Protein AF-D8ULB9-F1 (afdb_monomer)

Nearest PDB structures (foldseek):
  8t7u-assembly1_A  TM=2.678E-01  e=3.230E+00  Mus musculus
  7cg0-assembly1_g  TM=2.332E-01  e=7.039E+00  Salmonella enterica subsp. enterica serovar Typhimurium str. LT2

Mean predicted aligned error: 9.46 Å

Organism: NCBI:txid3068

Solvent-accessible surface area (backbone atoms only — not comparable to full-atom values): 7706 Å² total; per-residue (Å²): 118,50,76,56,97,93,45,78,51,74,83,65,99,44,72,67,59,47,52,52,49,54,50,52,51,63,68,46,41,51,73,50,90,63,58,64,80,47,39,73,34,84,87,13,34,75,41,64,48,84,43,71,47,100,84,72,50,80,42,81,45,78,77,41,28,29,80,64,56,53,42,32,49,52,63,67,80,68,51,76,45,73,39,84,92,74,75,44,74,46,78,45,48,68,37,56,59,47,15,51,49,39,21,67,69,29,52,82,67,33,71,48,71,53,87,63,85,62,84,74,72,82,82,77,130

pLDDT: mean 80.07, std 11.54, range [42.28, 91.75]

Foldseek 3Di:
DDDDDNDDDDDDPDVVVVVVVVVVCLVCQQVDPDDVVQCPDPQFHWDWDFDADPVRDTDTHTNGHGAFAQWFAFDDDWDWDQDPVVRDTDTDDPRVVRRVVNSVPDDGSDYDYDHPDDPPDPPDD

InterPro domains:
  IPR029787 Nucleotide cyclase [G3DSA:3.30.70.1230] (1-114)
  IPR029787 Nucleotide cyclase [SSF55073] (8-111)
  IPR050697 Adenylyl/Guanylyl Cyclase Class-3/4 [PTHR43081] (11-111)

Sequence (125 aa):
VEASNGLLLSAFSDPRQAVRCCLALVEAMPGLPWPTALLENELCEELAVARFDSRGAVSRELLFRGLRLKAGLDFGTVHATINHATGRVSYRGRVMNRASRIASSASSGQIPLEFGGACSTPKSR

Structure (mmCIF, N/CA/C/O backbone):
data_AF-D8ULB9-F1
#
_entry.id   AF-D8ULB9-F1
#
loop_
_atom_site.group_PDB
_atom_site.id
_atom_site.type_symbol
_atom_site.label_atom_id
_atom_site.label_alt_id
_atom_site.label_comp_id
_atom_site.label_asym_id
_atom_site.label_entity_id
_atom_site.label_seq_id
_atom_site.pdbx_PDB_ins_code
_atom_site.Cartn_x
_atom_site.Cartn_y
_atom_site.Cartn_z
_atom_site.occupancy
_atom_site.B_iso_or_equiv
_atom_site.auth_seq_id
_atom_site.auth_comp_id
_atom_site.auth_asym_id
_atom_site.auth_atom_id
_atom_site.pdbx_PDB_model_num
ATOM 1 N N . VAL A 1 1 ? 6.744 -8.391 -8.761 1.00 76.88 1 VAL A N 1
ATOM 2 C CA . VAL A 1 1 ? 6.703 -7.958 -7.347 1.00 76.88 1 VAL A CA 1
ATOM 3 C C . VAL A 1 1 ? 7.734 -8.772 -6.590 1.00 76.88 1 VAL A C 1
ATOM 5 O O . VAL A 1 1 ? 7.788 -9.978 -6.797 1.00 76.88 1 VAL A O 1
ATOM 8 N N . GLU A 1 2 ? 8.574 -8.126 -5.792 1.00 82.56 2 GLU A N 1
ATOM 9 C CA . GLU A 1 2 ? 9.585 -8.758 -4.941 1.00 82.56 2 GLU A CA 1
ATOM 10 C C . GLU A 1 2 ? 9.269 -8.426 -3.479 1.00 82.56 2 GLU A C 1
ATOM 12 O O . GLU A 1 2 ? 8.968 -7.278 -3.166 1.00 82.56 2 GLU A O 1
ATOM 17 N N . ALA A 1 3 ? 9.310 -9.418 -2.590 1.00 83.81 3 ALA A N 1
ATOM 18 C CA . ALA A 1 3 ? 9.049 -9.242 -1.163 1.00 83.81 3 ALA A CA 1
ATOM 19 C C . ALA A 1 3 ? 10.235 -9.777 -0.357 1.00 83.81 3 ALA A C 1
ATOM 21 O O . ALA A 1 3 ? 10.717 -10.876 -0.635 1.00 83.81 3 ALA A O 1
ATOM 22 N N . SER A 1 4 ? 10.713 -9.004 0.616 1.00 81.25 4 SER A N 1
ATOM 23 C CA . SER A 1 4 ? 11.823 -9.392 1.490 1.00 81.25 4 SER A CA 1
ATOM 24 C C . SER A 1 4 ? 11.744 -8.649 2.821 1.00 81.25 4 SER A C 1
ATOM 26 O O . SER A 1 4 ? 11.592 -7.432 2.828 1.00 81.25 4 SER A O 1
ATOM 28 N N . ASN A 1 5 ? 11.858 -9.369 3.942 1.00 81.19 5 ASN A N 1
ATOM 29 C CA . ASN A 1 5 ? 11.973 -8.813 5.299 1.00 81.19 5 ASN A CA 1
ATOM 30 C C . ASN A 1 5 ? 10.937 -7.721 5.646 1.00 81.19 5 ASN A C 1
ATOM 32 O O . ASN A 1 5 ? 11.280 -6.693 6.222 1.00 81.19 5 ASN A O 1
ATOM 36 N N . GLY A 1 6 ? 9.671 -7.920 5.265 1.00 80.44 6 GLY A N 1
ATOM 37 C CA . GLY A 1 6 ? 8.594 -6.951 5.520 1.00 80.44 6 GLY A CA 1
ATOM 38 C C . GLY A 1 6 ? 8.537 -5.772 4.541 1.00 80.44 6 GLY A C 1
ATOM 39 O O . GLY A 1 6 ? 7.668 -4.915 4.670 1.00 80.44 6 GLY A O 1
ATOM 40 N N . LEU A 1 7 ? 9.415 -5.737 3.537 1.00 83.75 7 LEU A N 1
ATOM 41 C CA . LEU A 1 7 ? 9.377 -4.783 2.432 1.00 83.75 7 LEU A CA 1
ATOM 42 C C . LEU A 1 7 ? 8.793 -5.437 1.180 1.0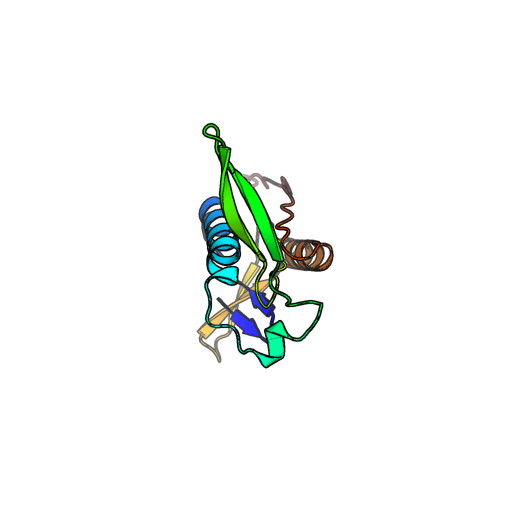0 83.75 7 LEU A C 1
ATOM 44 O O . LEU A 1 7 ? 9.082 -6.595 0.867 1.00 83.75 7 LEU A O 1
ATOM 48 N N . LEU A 1 8 ? 8.010 -4.658 0.438 1.00 87.50 8 LEU A N 1
ATOM 49 C CA . LEU A 1 8 ? 7.419 -5.053 -0.834 1.00 87.50 8 LEU A CA 1
ATOM 50 C C . LEU A 1 8 ? 7.829 -4.059 -1.922 1.00 87.50 8 LEU A C 1
ATOM 52 O O . LEU A 1 8 ? 7.522 -2.873 -1.838 1.00 87.50 8 LEU A O 1
ATOM 56 N N . LEU A 1 9 ? 8.486 -4.555 -2.965 1.00 87.50 9 LEU A N 1
ATOM 57 C CA . LEU A 1 9 ? 8.821 -3.805 -4.167 1.00 87.50 9 LEU A CA 1
ATOM 58 C C . LEU A 1 9 ? 7.910 -4.244 -5.316 1.00 87.50 9 LEU A C 1
ATOM 60 O O . LEU A 1 9 ? 7.888 -5.408 -5.726 1.00 87.50 9 LEU A O 1
ATOM 64 N N . SER A 1 10 ? 7.178 -3.294 -5.886 1.00 88.50 10 SER A N 1
ATOM 65 C CA . SER A 1 10 ? 6.370 -3.504 -7.085 1.00 88.50 10 SER A CA 1
ATOM 66 C C . SER A 1 10 ? 6.761 -2.492 -8.157 1.00 88.50 10 SER A C 1
ATOM 68 O O . SER A 1 10 ? 7.081 -1.345 -7.863 1.00 88.50 10 SER A O 1
ATOM 70 N N . ALA A 1 11 ? 6.789 -2.950 -9.405 1.00 87.56 11 ALA A N 1
ATOM 71 C CA . ALA A 1 11 ? 7.068 -2.126 -10.569 1.00 87.56 11 ALA A CA 1
ATOM 72 C C . ALA A 1 11 ? 5.857 -2.208 -11.496 1.00 87.56 11 ALA A C 1
ATOM 74 O O . ALA A 1 11 ? 5.321 -3.297 -11.713 1.00 87.56 11 ALA A O 1
ATOM 75 N N . PHE A 1 12 ? 5.442 -1.063 -12.028 1.00 87.38 12 PHE A N 1
ATOM 76 C CA . PHE A 1 12 ? 4.287 -0.942 -12.908 1.00 87.38 12 PHE A CA 1
ATOM 77 C C . PHE A 1 12 ? 4.700 -0.235 -14.192 1.00 87.38 12 PHE A C 1
ATOM 79 O O . PHE A 1 12 ? 5.533 0.670 -14.168 1.00 87.38 12 PHE A O 1
ATOM 86 N N . SER A 1 13 ? 4.091 -0.625 -15.308 1.00 86.44 13 SER A N 1
ATOM 87 C CA . SER A 1 13 ? 4.324 0.017 -16.606 1.00 86.44 13 SER A CA 1
ATOM 88 C C . SER A 1 13 ? 3.654 1.390 -16.727 1.00 86.44 13 SER A C 1
ATOM 90 O O . SER A 1 13 ? 4.013 2.160 -17.609 1.00 86.44 13 SER A O 1
ATOM 92 N N . ASP A 1 14 ? 2.687 1.701 -15.858 1.00 85.25 14 ASP A N 1
ATOM 93 C CA . ASP A 1 14 ? 1.974 2.979 -15.828 1.00 85.25 14 ASP A CA 1
ATOM 94 C C . ASP A 1 14 ? 1.897 3.513 -14.386 1.00 85.25 14 ASP A C 1
ATOM 96 O O . ASP A 1 14 ? 1.519 2.768 -13.473 1.00 85.25 14 ASP A O 1
ATOM 100 N N . PRO A 1 15 ? 2.213 4.800 -14.153 1.00 86.81 15 PRO A N 1
ATOM 101 C CA . PRO A 1 15 ? 2.232 5.371 -12.808 1.00 86.81 15 PRO A CA 1
ATOM 102 C C . PRO A 1 15 ? 0.846 5.407 -12.148 1.00 86.81 15 PRO A C 1
ATOM 104 O O . PRO A 1 15 ? 0.753 5.318 -10.925 1.00 86.81 15 PRO A O 1
ATOM 107 N N . ARG A 1 16 ? -0.252 5.473 -12.917 1.00 88.56 16 ARG A N 1
ATOM 108 C CA . ARG A 1 16 ? -1.612 5.481 -12.347 1.00 88.56 16 ARG A CA 1
ATOM 109 C C . ARG A 1 16 ? -1.962 4.118 -11.759 1.00 88.56 16 ARG A C 1
ATOM 111 O O . ARG A 1 16 ? -2.648 4.062 -10.742 1.00 88.56 16 ARG A O 1
ATOM 118 N N . GLN A 1 17 ? -1.474 3.031 -12.361 1.00 90.06 17 GLN A N 1
ATOM 119 C CA . GLN A 1 17 ? -1.618 1.685 -11.798 1.00 90.06 17 GLN A CA 1
ATOM 120 C C . GLN A 1 17 ? -0.884 1.560 -10.460 1.00 90.06 17 GLN A C 1
ATOM 122 O O . GLN A 1 17 ? -1.437 0.994 -9.520 1.00 90.06 17 GLN A O 1
ATOM 127 N N . ALA A 1 18 ? 0.312 2.147 -10.351 1.00 89.12 18 ALA A N 1
ATOM 128 C CA . ALA A 1 18 ? 1.080 2.145 -9.110 1.00 89.12 18 ALA A CA 1
ATOM 129 C C . ALA A 1 18 ? 0.332 2.869 -7.981 1.00 89.12 18 ALA A C 1
ATOM 131 O O . ALA A 1 18 ? 0.138 2.306 -6.905 1.00 89.12 18 ALA A O 1
ATOM 132 N N . VAL A 1 19 ? -0.176 4.077 -8.255 1.00 89.75 19 VAL A N 1
ATOM 133 C CA . VAL A 1 19 ? -0.962 4.853 -7.281 1.00 89.75 19 VAL A CA 1
ATOM 134 C C . VAL A 1 19 ? -2.231 4.105 -6.867 1.00 89.75 19 VAL A C 1
ATOM 136 O O . VAL A 1 19 ? -2.498 3.974 -5.676 1.00 89.75 19 VAL A O 1
ATOM 139 N N . ARG A 1 20 ? -2.993 3.561 -7.828 1.00 91.75 20 ARG A N 1
ATOM 140 C CA . ARG A 1 20 ? -4.206 2.774 -7.538 1.00 91.75 20 ARG A CA 1
ATOM 141 C C . ARG A 1 20 ? -3.906 1.547 -6.686 1.00 91.75 20 ARG A C 1
ATOM 143 O O . ARG A 1 20 ? -4.668 1.255 -5.774 1.00 91.75 20 ARG A O 1
ATOM 150 N N . CYS A 1 21 ? -2.809 0.847 -6.965 1.00 89.94 21 CYS A N 1
ATOM 151 C CA . CYS A 1 21 ? -2.401 -0.309 -6.177 1.00 89.94 21 CYS A CA 1
ATOM 152 C C . CYS A 1 21 ? -2.064 0.094 -4.736 1.00 89.94 21 CYS A C 1
ATOM 154 O O . CYS A 1 21 ? -2.554 -0.535 -3.804 1.00 89.94 21 CYS A O 1
ATOM 156 N N . CYS A 1 22 ? -1.295 1.168 -4.539 1.00 88.94 22 CYS A N 1
ATOM 157 C CA . CYS A 1 22 ? -0.965 1.648 -3.199 1.00 88.94 22 CYS A CA 1
ATOM 158 C C . CYS A 1 22 ? -2.200 2.107 -2.414 1.00 88.94 22 CYS A C 1
ATOM 160 O O . CYS A 1 22 ? -2.316 1.768 -1.239 1.00 88.94 22 CYS A O 1
ATOM 162 N N . LEU A 1 23 ? -3.135 2.811 -3.057 1.00 88.38 23 LEU A N 1
ATOM 163 C CA . LEU A 1 23 ? -4.404 3.198 -2.434 1.00 88.38 23 LEU A CA 1
ATOM 164 C C . LEU A 1 23 ? -5.231 1.971 -2.041 1.00 88.38 23 LEU A C 1
ATOM 166 O O . LEU A 1 23 ? -5.619 1.854 -0.885 1.00 88.38 23 LEU A O 1
ATOM 170 N N . ALA A 1 24 ? -5.405 1.016 -2.958 1.00 90.31 24 ALA A N 1
ATOM 171 C CA . ALA A 1 24 ? -6.145 -0.213 -2.684 1.00 90.31 24 ALA A CA 1
ATOM 172 C C . ALA A 1 24 ? -5.523 -1.026 -1.536 1.00 90.31 24 ALA A C 1
ATOM 174 O O . ALA A 1 24 ? -6.243 -1.612 -0.734 1.00 90.31 24 ALA A O 1
ATOM 175 N N . LEU A 1 25 ? -4.189 -1.049 -1.423 1.00 88.31 25 LEU A N 1
ATOM 176 C CA . LEU A 1 25 ? -3.501 -1.706 -0.311 1.00 88.31 25 LEU A CA 1
ATOM 177 C C . LEU A 1 25 ? -3.779 -1.012 1.024 1.00 88.31 25 LEU A C 1
ATOM 179 O O . LEU A 1 25 ? -4.024 -1.699 2.010 1.00 88.31 25 LEU A O 1
ATOM 183 N N . VAL A 1 26 ? -3.744 0.322 1.063 1.00 86.44 26 VAL A N 1
ATOM 184 C CA . VAL A 1 26 ? -4.036 1.086 2.286 1.00 86.44 26 VAL A CA 1
ATOM 185 C C . VAL A 1 26 ? -5.505 0.952 2.687 1.00 86.44 26 VAL A C 1
ATOM 187 O O . VAL A 1 26 ? -5.779 0.763 3.866 1.00 86.44 26 VAL A O 1
ATOM 190 N N . GLU A 1 27 ? -6.432 0.963 1.729 1.00 86.19 27 GLU A N 1
ATOM 191 C CA . GLU A 1 27 ? -7.867 0.761 1.977 1.00 86.19 27 GLU A CA 1
ATOM 192 C C . GLU A 1 27 ? -8.191 -0.661 2.452 1.00 86.19 27 GLU A C 1
ATOM 194 O O . GLU A 1 27 ? -9.033 -0.848 3.327 1.00 86.19 27 GLU A O 1
ATOM 199 N N . ALA A 1 28 ? -7.520 -1.677 1.904 1.00 88.00 28 ALA A N 1
ATOM 200 C CA . ALA A 1 28 ? -7.760 -3.068 2.280 1.00 88.00 28 ALA A CA 1
ATOM 201 C C . ALA A 1 28 ? -7.145 -3.439 3.639 1.00 88.00 28 ALA A C 1
ATOM 203 O O . ALA A 1 28 ? -7.642 -4.349 4.304 1.00 88.00 28 ALA A O 1
ATOM 204 N N . MET A 1 29 ? -6.073 -2.758 4.060 1.00 86.94 29 MET A N 1
ATOM 205 C CA . MET A 1 29 ? -5.271 -3.152 5.222 1.00 86.94 29 MET A CA 1
ATOM 206 C C . MET A 1 29 ? -6.072 -3.261 6.533 1.00 86.94 29 MET A C 1
ATOM 208 O O . MET A 1 29 ? -5.911 -4.267 7.229 1.00 86.94 29 MET A O 1
ATOM 212 N N . PRO A 1 30 ? -6.980 -2.323 6.873 1.00 86.06 30 PRO A N 1
ATOM 213 C CA . PRO A 1 30 ? -7.789 -2.431 8.086 1.00 86.06 30 PRO A CA 1
ATOM 214 C C . PRO A 1 30 ? -8.788 -3.599 8.065 1.00 86.06 30 PRO A C 1
ATOM 216 O O . PRO A 1 30 ? -9.217 -4.068 9.119 1.00 86.06 30 PRO A O 1
ATOM 219 N N . GLY A 1 31 ? -9.171 -4.073 6.876 1.00 85.19 31 GLY A N 1
ATOM 220 C CA . GLY A 1 31 ? -10.129 -5.166 6.694 1.00 85.19 31 GLY A CA 1
ATOM 221 C C . GLY A 1 31 ? -9.527 -6.568 6.811 1.00 85.19 31 GLY A C 1
ATOM 222 O O . GLY A 1 31 ? -10.274 -7.547 6.831 1.00 85.19 31 GLY A O 1
ATOM 223 N N . LEU A 1 32 ? -8.199 -6.694 6.885 1.00 88.38 32 LEU A N 1
ATOM 224 C CA . LEU A 1 32 ? -7.533 -7.994 6.951 1.00 88.38 32 LEU A CA 1
ATOM 225 C C . LEU A 1 32 ? -7.680 -8.656 8.337 1.00 88.38 32 LEU A C 1
ATOM 227 O O . LEU A 1 32 ? -7.803 -7.962 9.352 1.00 88.38 32 LEU A O 1
ATOM 231 N N . PRO A 1 33 ? -7.658 -10.003 8.408 1.00 89.62 33 PRO A N 1
ATOM 232 C CA . PRO A 1 33 ? -7.776 -10.745 9.661 1.00 89.62 33 PRO A CA 1
ATOM 233 C C . PRO A 1 33 ? -6.461 -10.693 10.452 1.00 89.62 33 PRO A C 1
ATOM 235 O O . PRO A 1 33 ? -5.700 -11.660 10.508 1.00 89.62 33 PRO A O 1
ATOM 238 N N . TRP A 1 34 ? -6.175 -9.538 11.047 1.00 88.94 34 TRP A N 1
ATOM 239 C CA . TRP A 1 34 ? -4.991 -9.342 11.874 1.00 88.94 34 TRP A CA 1
ATOM 240 C C . TRP A 1 34 ? -5.030 -10.211 13.140 1.00 88.94 34 TRP A C 1
ATOM 242 O O . TRP A 1 34 ? -6.043 -10.203 13.843 1.00 88.94 34 TRP A O 1
ATOM 252 N N . PRO A 1 35 ? -3.934 -10.923 13.470 1.00 89.50 35 PRO A N 1
ATOM 253 C CA . PRO A 1 35 ? -3.796 -11.618 14.745 1.00 89.50 35 PRO A CA 1
ATOM 254 C C . PRO A 1 35 ? -3.986 -10.671 15.931 1.00 89.50 35 PRO A C 1
ATOM 256 O O . PRO A 1 35 ? -3.424 -9.575 15.944 1.00 89.50 35 PRO A O 1
ATOM 259 N N . THR A 1 36 ? -4.706 -11.117 16.962 1.00 86.06 36 THR A N 1
ATOM 260 C CA . THR A 1 36 ? -4.988 -10.310 18.161 1.00 86.06 36 THR A CA 1
ATOM 261 C C . THR A 1 36 ? -3.713 -9.820 18.847 1.00 86.06 36 THR A C 1
ATOM 263 O O . THR A 1 36 ? -3.647 -8.660 19.230 1.00 86.06 36 THR A O 1
ATOM 266 N N . ALA A 1 37 ? -2.660 -10.644 18.876 1.00 87.38 37 ALA A N 1
ATOM 267 C CA . ALA A 1 37 ? -1.356 -10.274 19.433 1.00 87.38 37 ALA A CA 1
ATOM 268 C C . ALA A 1 37 ? -0.714 -9.048 18.752 1.00 87.38 37 ALA A C 1
ATOM 270 O O . ALA A 1 37 ? 0.075 -8.342 19.372 1.00 87.38 37 ALA A O 1
ATOM 271 N N . LEU A 1 38 ? -1.031 -8.781 17.476 1.00 85.94 38 LEU A N 1
ATOM 272 C CA . LEU A 1 38 ? -0.610 -7.538 16.827 1.00 85.94 38 LEU A CA 1
ATOM 273 C C . LEU A 1 38 ? -1.497 -6.371 17.255 1.00 85.94 38 LEU A C 1
ATOM 275 O O . LEU A 1 38 ? -0.973 -5.300 17.512 1.00 85.94 38 LEU A O 1
ATOM 279 N N . LEU A 1 39 ? -2.811 -6.568 17.369 1.00 86.25 39 LEU A N 1
ATOM 280 C CA . LEU A 1 39 ? -3.754 -5.514 17.768 1.00 86.25 39 LEU A CA 1
ATOM 281 C C . LEU A 1 39 ? -3.562 -5.042 19.217 1.00 86.25 39 LEU A C 1
ATOM 283 O O . LEU A 1 39 ? -3.916 -3.913 19.534 1.00 86.25 39 LEU A O 1
ATOM 287 N N . GLU A 1 40 ? -2.992 -5.887 20.077 1.00 86.69 40 GLU A N 1
ATOM 288 C CA . GLU A 1 40 ? -2.603 -5.541 21.452 1.00 86.69 40 GLU A CA 1
ATOM 289 C C . GLU A 1 40 ? -1.419 -4.564 21.514 1.00 86.69 40 GLU A C 1
ATOM 291 O O . GLU A 1 40 ? -1.190 -3.928 22.540 1.00 86.69 40 GLU A O 1
ATOM 296 N N . ASN A 1 41 ? -0.651 -4.432 20.429 1.00 86.00 41 ASN A N 1
ATOM 297 C CA . ASN A 1 41 ? 0.454 -3.489 20.360 1.00 86.00 41 ASN A CA 1
ATOM 298 C C . ASN A 1 41 ? -0.059 -2.082 20.020 1.00 86.00 41 ASN A C 1
ATOM 300 O O . ASN A 1 41 ? -0.753 -1.908 19.019 1.00 86.00 41 ASN A O 1
ATOM 304 N N . GLU A 1 42 ? 0.368 -1.066 20.775 1.00 82.94 42 GLU A N 1
ATOM 305 C CA . GLU A 1 42 ? -0.010 0.345 20.568 1.00 82.94 42 GLU A CA 1
ATOM 306 C C . GLU A 1 42 ? 0.212 0.831 19.121 1.00 82.94 42 GLU A C 1
ATOM 308 O O . GLU A 1 42 ? -0.549 1.637 18.592 1.00 82.94 42 GLU A O 1
ATOM 313 N N . LEU A 1 43 ? 1.226 0.311 18.418 1.00 81.38 43 LEU A N 1
ATOM 314 C CA . LEU A 1 43 ? 1.516 0.703 17.032 1.00 81.38 43 LEU A CA 1
ATOM 315 C C . LEU A 1 43 ? 0.529 0.123 16.005 1.00 81.38 43 LEU A C 1
ATOM 317 O O . LEU A 1 43 ? 0.472 0.599 14.867 1.00 81.38 43 LEU A O 1
ATOM 321 N N . CYS A 1 44 ? -0.214 -0.911 16.387 1.00 83.44 44 CYS A N 1
ATOM 322 C CA . CYS A 1 44 ? -1.099 -1.702 15.531 1.00 83.44 44 CYS A CA 1
ATOM 323 C C . CYS A 1 44 ? -2.545 -1.731 16.050 1.00 83.44 44 CYS A C 1
ATOM 325 O O . CYS A 1 44 ? -3.362 -2.512 15.552 1.00 83.44 44 CYS A O 1
ATOM 327 N N . GLU A 1 45 ? -2.852 -0.875 17.026 1.00 84.38 45 GLU A N 1
ATOM 328 C CA . GLU A 1 45 ? -4.169 -0.772 17.638 1.00 84.38 45 GLU A CA 1
ATOM 329 C C . GLU A 1 45 ? -5.265 -0.419 16.621 1.00 84.38 45 GLU A C 1
ATOM 331 O O . GLU A 1 45 ? -5.026 0.153 15.548 1.00 84.38 45 GLU A O 1
ATOM 336 N N . GLU A 1 46 ? -6.497 -0.757 16.988 1.00 85.56 46 GLU A N 1
ATOM 337 C CA . GLU A 1 46 ? -7.684 -0.395 16.230 1.00 85.56 46 GLU A CA 1
ATOM 338 C C . GLU A 1 46 ? -8.079 1.061 16.515 1.00 85.56 46 GLU A C 1
ATOM 340 O O . GLU A 1 46 ? -8.614 1.375 17.578 1.00 85.56 46 GLU A O 1
ATOM 345 N N . LEU A 1 47 ? -7.879 1.949 15.539 1.00 84.56 47 LEU A N 1
ATOM 346 C CA . LEU A 1 47 ? -8.359 3.324 15.602 1.00 84.56 47 LEU A CA 1
ATOM 347 C C . LEU A 1 47 ? -9.645 3.457 14.793 1.00 84.56 47 LEU A C 1
ATOM 349 O O . LEU A 1 47 ? -9.642 3.316 13.568 1.00 84.56 47 LEU A O 1
ATOM 353 N N . ALA A 1 48 ? -10.735 3.803 15.469 1.00 84.81 48 ALA A N 1
ATOM 354 C CA . ALA A 1 48 ? -12.003 4.112 14.831 1.00 84.81 48 ALA A CA 1
ATOM 355 C C . ALA A 1 48 ? -12.551 5.442 15.344 1.00 84.81 48 ALA A C 1
ATOM 357 O O . ALA A 1 48 ? -12.487 5.727 16.540 1.00 84.81 48 ALA A O 1
ATOM 358 N N . VAL A 1 49 ? -13.106 6.243 14.441 1.00 85.94 49 VAL A N 1
ATOM 359 C CA . VAL A 1 49 ? -13.649 7.568 14.748 1.00 85.94 49 VAL A CA 1
ATOM 360 C C . VAL A 1 49 ? -15.167 7.533 14.639 1.00 85.94 49 VAL A C 1
ATOM 362 O O . VAL A 1 49 ? -15.736 6.870 13.770 1.00 85.94 49 VAL A O 1
ATOM 365 N N . ALA A 1 50 ? -15.833 8.236 15.553 1.00 85.31 50 ALA A N 1
ATOM 366 C CA . ALA A 1 50 ? -17.266 8.462 15.466 1.00 85.31 50 ALA A CA 1
ATOM 367 C C . ALA A 1 50 ? -17.543 9.463 14.338 1.00 85.31 50 ALA A C 1
ATOM 369 O O . ALA A 1 50 ? -17.173 10.635 14.424 1.00 85.31 50 ALA A O 1
ATOM 370 N N . ARG A 1 51 ? -18.194 8.997 13.275 1.00 83.50 51 ARG A N 1
ATOM 371 C CA . ARG A 1 51 ? -18.702 9.836 12.196 1.00 83.50 51 ARG A CA 1
ATOM 372 C C . ARG A 1 51 ? -20.184 10.094 12.438 1.00 83.50 51 ARG A C 1
ATOM 374 O O . ARG A 1 51 ? -20.980 9.157 12.523 1.00 83.50 51 ARG A O 1
ATOM 381 N N . PHE A 1 52 ? -20.540 11.370 12.501 1.00 83.94 52 PHE A N 1
ATOM 382 C CA . PHE A 1 52 ? -21.926 11.821 12.535 1.00 83.94 52 PHE A CA 1
ATOM 383 C C . PHE A 1 52 ? -22.431 11.987 11.104 1.00 83.94 52 PHE A C 1
ATOM 385 O O . PHE A 1 52 ? -21.783 12.650 10.291 1.00 83.94 52 PHE A O 1
ATOM 392 N N . ASP A 1 53 ? -23.564 11.371 10.783 1.00 82.69 53 ASP A N 1
ATOM 393 C CA . ASP A 1 53 ? -24.252 11.660 9.530 1.00 82.69 53 ASP A CA 1
ATOM 394 C C . ASP A 1 53 ? -25.027 12.992 9.621 1.00 82.69 53 ASP A C 1
ATOM 396 O O . ASP A 1 53 ? -25.185 13.592 10.688 1.00 82.69 53 ASP A O 1
ATOM 400 N N . SER A 1 54 ? -25.544 13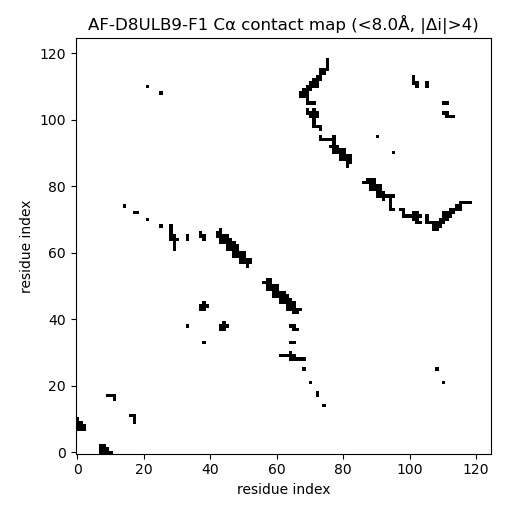.464 8.486 1.00 80.69 54 SER A N 1
ATOM 401 C CA . SER A 1 54 ? -26.357 14.685 8.416 1.00 80.69 54 SER A CA 1
ATOM 402 C C . SER A 1 54 ? -27.734 14.572 9.091 1.00 80.69 54 SER A C 1
ATOM 404 O O . SER A 1 54 ? -28.427 15.576 9.229 1.00 80.69 54 SER A O 1
ATOM 406 N N . ARG A 1 55 ? -28.140 13.372 9.514 1.00 82.06 55 ARG A N 1
ATOM 407 C CA . ARG A 1 55 ? -29.388 13.057 10.227 1.00 82.06 55 ARG A CA 1
ATOM 408 C C . ARG A 1 55 ? -29.164 12.833 11.731 1.00 82.06 55 ARG A C 1
ATOM 410 O O . ARG A 1 55 ? -30.118 12.505 12.432 1.00 82.06 55 ARG A O 1
ATOM 417 N N . GLY A 1 56 ? -27.938 13.015 12.229 1.00 80.06 56 GLY A N 1
ATOM 418 C CA . GLY A 1 56 ? -27.568 12.802 13.629 1.00 80.06 56 GLY A CA 1
ATOM 419 C C . GLY A 1 56 ? -27.296 11.342 14.014 1.00 80.06 56 GLY A C 1
ATOM 420 O O . GLY A 1 56 ? -27.132 11.057 15.199 1.00 80.06 56 GLY A O 1
ATOM 421 N N . ALA A 1 57 ? -27.229 10.411 13.059 1.00 82.19 57 ALA A N 1
ATOM 422 C CA . ALA A 1 57 ? -26.838 9.033 13.325 1.00 82.19 57 ALA A CA 1
ATOM 423 C C . ALA A 1 57 ? -25.323 8.936 13.555 1.00 82.19 57 ALA A C 1
ATOM 425 O O . ALA A 1 57 ? -24.518 9.474 12.791 1.00 82.19 57 ALA A O 1
ATOM 426 N N . VAL A 1 58 ? -24.934 8.224 14.613 1.00 83.75 58 VAL A N 1
ATOM 427 C CA . VAL A 1 58 ? -23.531 7.981 14.961 1.00 83.75 58 VAL A CA 1
ATOM 428 C C . VAL A 1 58 ? -23.097 6.656 14.347 1.00 83.75 58 VAL A C 1
ATOM 430 O O . VAL A 1 58 ? -23.619 5.600 14.698 1.00 83.75 58 VAL A O 1
ATOM 433 N N . SER A 1 59 ? -22.130 6.707 13.437 1.00 83.25 59 SER A N 1
ATOM 434 C CA . SER A 1 59 ? -21.492 5.531 12.837 1.00 83.25 59 SER A CA 1
ATOM 435 C C . SER A 1 59 ? -20.029 5.450 13.271 1.00 83.25 59 SER A C 1
ATOM 437 O O . SER A 1 59 ? -19.375 6.474 13.462 1.00 83.25 59 SER A O 1
ATOM 439 N N . ARG A 1 60 ? -19.507 4.236 13.467 1.00 82.06 60 ARG A N 1
ATOM 440 C CA . ARG A 1 60 ? -18.095 4.013 13.805 1.00 82.06 60 ARG A CA 1
ATOM 441 C C . ARG A 1 60 ? -17.339 3.698 12.518 1.00 82.06 60 ARG A C 1
ATOM 443 O O . ARG A 1 60 ? -17.560 2.649 11.922 1.00 82.06 60 ARG A O 1
ATOM 450 N N . GLU A 1 61 ? -16.481 4.613 12.083 1.00 82.69 61 GLU A N 1
ATOM 451 C CA . GLU A 1 61 ? -15.644 4.440 10.896 1.00 82.69 61 GLU A CA 1
ATOM 452 C C . GLU A 1 61 ? -14.251 3.979 11.321 1.00 82.69 61 GLU A C 1
ATOM 454 O O . GLU A 1 61 ? -13.573 4.644 12.106 1.00 82.69 61 GLU A O 1
ATOM 459 N N . LEU A 1 62 ? -13.836 2.817 10.821 1.00 82.75 62 LEU A N 1
ATOM 460 C CA . LEU A 1 62 ? -12.520 2.259 11.094 1.00 82.75 62 LEU A CA 1
ATOM 461 C C . LEU A 1 62 ? -11.466 2.989 10.254 1.00 82.75 62 LEU A C 1
ATOM 463 O O . LEU A 1 62 ? -11.501 2.907 9.030 1.00 82.75 62 LEU A O 1
ATOM 467 N N . LEU A 1 63 ? -10.527 3.678 10.905 1.00 80.62 63 LEU A N 1
ATOM 468 C CA . LEU A 1 63 ? -9.434 4.381 10.226 1.00 80.62 63 LEU A CA 1
ATOM 469 C C . LEU A 1 63 ? -8.183 3.510 10.110 1.00 80.62 63 LEU A C 1
ATOM 471 O O . LEU A 1 63 ? -7.595 3.416 9.036 1.00 80.62 63 LEU A O 1
ATOM 475 N N . PHE A 1 64 ? -7.779 2.855 11.201 1.00 82.31 64 PHE A N 1
ATOM 476 C CA . PHE A 1 64 ? -6.601 1.989 11.227 1.00 82.31 64 PHE A CA 1
ATOM 477 C C 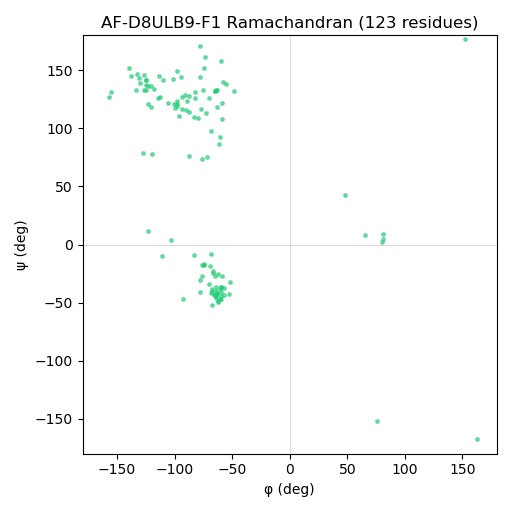. PHE A 1 64 ? -6.878 0.715 12.014 1.00 82.31 64 PHE A C 1
ATOM 479 O O . PHE A 1 64 ? -7.588 0.736 13.014 1.00 82.31 64 PHE A O 1
ATOM 486 N N . ARG A 1 65 ? -6.292 -0.395 11.565 1.00 86.06 65 ARG A N 1
ATOM 487 C CA . ARG A 1 65 ? -6.292 -1.671 12.281 1.00 86.06 65 ARG A CA 1
ATOM 488 C C . ARG A 1 65 ? -5.117 -2.514 11.805 1.00 86.06 65 ARG A C 1
ATOM 490 O O . ARG A 1 65 ? -4.982 -2.731 10.602 1.00 86.06 65 ARG A O 1
ATOM 497 N N . GLY A 1 66 ? -4.295 -2.989 12.737 1.00 88.12 66 GLY A N 1
ATOM 498 C CA . GLY A 1 66 ? -3.138 -3.829 12.436 1.00 88.12 66 GLY A CA 1
ATOM 499 C C . GLY A 1 66 ? -1.945 -3.062 11.865 1.00 88.12 66 GLY A C 1
ATOM 500 O O . GLY A 1 66 ? -1.742 -1.885 12.170 1.00 88.12 66 GLY A O 1
ATOM 501 N N . LEU A 1 67 ? -1.122 -3.743 11.055 1.00 85.81 67 LEU A N 1
ATOM 502 C CA . LEU A 1 67 ? 0.110 -3.151 10.529 1.00 85.81 67 LEU A CA 1
ATOM 503 C C . LEU A 1 67 ? -0.201 -1.981 9.598 1.00 85.81 67 LEU A C 1
ATOM 505 O O . LEU A 1 67 ? -0.990 -2.079 8.658 1.00 85.81 67 LEU A O 1
ATOM 509 N N . ARG A 1 68 ? 0.502 -0.878 9.827 1.00 84.62 68 ARG A N 1
ATOM 510 C CA . ARG A 1 68 ? 0.362 0.335 9.032 1.00 84.62 68 ARG A CA 1
ATOM 511 C C . ARG A 1 68 ? 1.388 0.341 7.908 1.00 84.62 68 ARG A C 1
ATOM 513 O O . ARG A 1 68 ? 2.589 0.188 8.134 1.00 84.62 68 ARG A O 1
ATOM 520 N N . LEU A 1 69 ? 0.908 0.531 6.684 1.00 83.56 69 LEU A N 1
ATOM 521 C CA . LEU A 1 69 ? 1.770 0.601 5.514 1.00 83.56 69 LEU A CA 1
ATOM 522 C C . LEU A 1 69 ? 2.454 1.961 5.394 1.00 83.56 69 LEU A C 1
ATOM 524 O O . LEU A 1 69 ? 1.860 3.010 5.646 1.00 83.56 69 LEU A O 1
ATOM 528 N N . LYS A 1 70 ? 3.699 1.914 4.925 1.00 86.50 70 LYS A N 1
ATOM 529 C CA . LYS A 1 70 ? 4.453 3.059 4.419 1.00 86.50 70 LYS A CA 1
ATOM 530 C C . LYS A 1 70 ? 4.816 2.756 2.975 1.00 86.50 70 LYS A C 1
ATOM 532 O O . LYS A 1 70 ? 5.502 1.772 2.708 1.00 86.50 70 LYS A O 1
ATOM 537 N N . ALA A 1 71 ? 4.336 3.576 2.051 1.00 85.19 71 ALA A N 1
ATOM 538 C CA . ALA A 1 71 ? 4.595 3.407 0.629 1.00 85.19 71 ALA A CA 1
ATOM 539 C C . ALA A 1 71 ? 5.206 4.687 0.063 1.00 85.19 71 ALA A C 1
ATOM 541 O O . ALA A 1 71 ? 4.767 5.787 0.381 1.00 85.19 71 ALA A O 1
ATOM 542 N N . GLY A 1 72 ? 6.227 4.530 -0.774 1.00 87.44 72 GLY A N 1
ATOM 543 C CA . GLY A 1 72 ? 6.841 5.619 -1.520 1.00 87.44 72 GLY A CA 1
ATOM 544 C C . GLY A 1 72 ? 6.856 5.263 -2.993 1.00 87.44 72 GLY A C 1
ATOM 545 O O . GLY A 1 72 ? 7.220 4.144 -3.358 1.00 87.44 72 GLY A O 1
ATOM 546 N N . LEU A 1 73 ? 6.438 6.208 -3.827 1.00 88.06 73 LEU A N 1
ATOM 547 C CA . LEU A 1 73 ? 6.378 6.026 -5.268 1.00 88.06 73 LEU A CA 1
ATOM 548 C C . LEU A 1 73 ? 7.207 7.109 -5.944 1.00 88.06 73 LEU A C 1
ATOM 550 O O . LEU A 1 73 ? 7.119 8.285 -5.595 1.00 88.06 73 LEU A O 1
ATOM 554 N N . ASP A 1 74 ? 7.980 6.681 -6.931 1.00 87.94 74 ASP A N 1
ATOM 555 C CA . ASP A 1 74 ? 8.683 7.545 -7.868 1.00 87.94 74 ASP A CA 1
ATOM 556 C C . ASP A 1 74 ? 8.579 6.908 -9.260 1.00 87.94 74 ASP A C 1
ATOM 558 O O . ASP A 1 74 ? 8.448 5.684 -9.392 1.00 87.94 74 ASP A O 1
ATOM 562 N N . PHE A 1 75 ? 8.620 7.728 -10.304 1.00 85.06 75 PHE A N 1
ATOM 563 C CA . PHE A 1 75 ? 8.549 7.286 -11.692 1.00 85.06 75 PHE A CA 1
ATOM 564 C C . PHE A 1 75 ? 9.673 7.923 -12.507 1.00 85.06 75 PHE A C 1
ATOM 566 O O . PHE A 1 75 ? 10.046 9.075 -12.316 1.00 85.06 75 PHE A O 1
ATOM 573 N N . GLY A 1 76 ? 10.223 7.170 -13.456 1.00 84.12 76 GLY A N 1
ATOM 574 C CA . GLY A 1 76 ? 11.287 7.661 -14.322 1.00 84.12 76 GLY A CA 1
ATOM 575 C C . GLY A 1 76 ? 12.031 6.532 -15.018 1.00 84.12 76 GLY A C 1
ATOM 576 O O . GLY A 1 76 ? 11.598 5.379 -15.015 1.00 84.12 76 GLY A O 1
ATOM 577 N N . THR A 1 77 ? 13.173 6.864 -15.614 1.00 79.12 77 THR A N 1
ATOM 578 C CA . THR A 1 77 ? 14.012 5.882 -16.301 1.00 79.12 77 THR A CA 1
ATOM 579 C C . THR A 1 77 ? 14.675 4.938 -15.298 1.00 79.12 77 THR A C 1
ATOM 581 O O . THR A 1 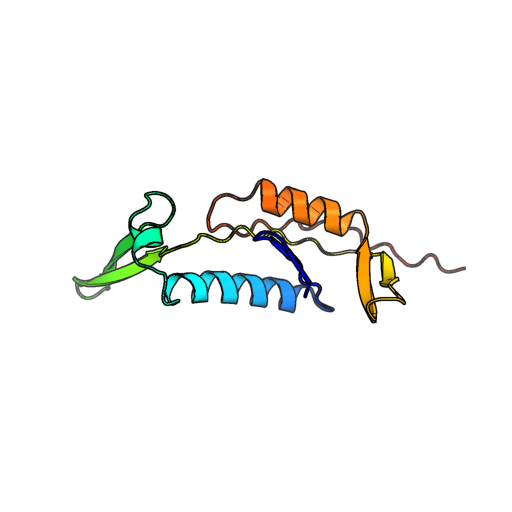77 ? 15.339 5.356 -14.345 1.00 79.12 77 THR A O 1
ATOM 584 N N . VAL A 1 78 ? 14.486 3.637 -15.515 1.00 80.31 78 VAL A N 1
ATOM 585 C CA . VAL A 1 78 ? 15.015 2.570 -14.664 1.00 80.31 78 VAL A CA 1
ATOM 586 C C . VAL A 1 78 ? 15.828 1.598 -15.505 1.00 80.31 78 VAL A C 1
ATOM 588 O O . VAL A 1 78 ? 15.466 1.291 -16.639 1.00 80.31 78 VAL A O 1
ATOM 591 N N . HIS A 1 79 ? 16.938 1.118 -14.949 1.00 78.75 79 HIS A N 1
ATOM 592 C CA . HIS A 1 79 ? 17.718 0.058 -15.563 1.00 78.75 79 HIS A CA 1
ATOM 593 C C . HIS A 1 79 ? 17.196 -1.284 -15.052 1.00 78.75 79 HIS A C 1
ATOM 595 O O . HIS A 1 79 ? 17.275 -1.579 -13.857 1.00 78.75 79 HIS A O 1
ATOM 601 N N . ALA A 1 80 ? 16.644 -2.088 -15.952 1.00 80.94 80 ALA A N 1
ATOM 602 C CA . ALA A 1 80 ? 16.163 -3.426 -15.651 1.00 80.94 80 ALA A CA 1
ATOM 603 C C . ALA A 1 80 ? 17.232 -4.445 -16.058 1.00 80.94 80 ALA A C 1
ATOM 605 O O . ALA A 1 80 ? 17.600 -4.527 -17.228 1.00 80.94 80 ALA A O 1
ATOM 606 N N . THR A 1 81 ? 17.732 -5.219 -15.098 1.00 83.00 81 THR A N 1
ATOM 607 C CA . THR A 1 81 ? 18.673 -6.313 -15.356 1.00 83.00 81 THR A CA 1
ATOM 608 C C . THR A 1 81 ? 17.988 -7.633 -15.042 1.00 83.00 81 THR A C 1
ATOM 610 O O . THR A 1 81 ? 17.465 -7.815 -13.944 1.00 83.00 81 THR A O 1
ATOM 613 N N . ILE A 1 82 ? 17.996 -8.570 -15.988 1.00 84.38 82 ILE A N 1
ATOM 614 C CA . ILE A 1 82 ? 17.469 -9.918 -15.764 1.00 84.38 82 ILE A CA 1
ATOM 615 C C . ILE A 1 82 ? 18.545 -10.744 -15.068 1.00 84.38 82 ILE A C 1
ATOM 617 O O . ILE A 1 82 ? 19.671 -10.850 -15.552 1.00 84.38 82 ILE A O 1
ATOM 621 N N . ASN A 1 83 ? 18.203 -11.344 -13.935 1.00 81.25 83 ASN A N 1
ATOM 622 C CA . ASN A 1 83 ? 19.050 -12.345 -13.314 1.00 81.25 83 ASN A CA 1
ATOM 623 C C . ASN A 1 83 ? 18.786 -13.701 -13.982 1.00 81.25 83 ASN A C 1
ATOM 625 O O . ASN A 1 83 ? 17.728 -14.299 -13.791 1.00 81.25 83 ASN A O 1
ATOM 629 N N . HIS A 1 84 ? 19.757 -14.194 -14.752 1.00 77.12 84 HIS A N 1
ATOM 630 C CA . HIS A 1 84 ? 19.647 -15.464 -15.475 1.00 77.12 84 HIS A CA 1
ATOM 631 C C . HIS A 1 84 ? 19.481 -16.686 -14.559 1.00 77.12 84 HIS A C 1
ATOM 633 O O . HIS A 1 84 ? 18.899 -17.675 -14.988 1.00 77.12 84 HIS A O 1
ATOM 639 N N . ALA A 1 85 ? 19.938 -16.621 -13.304 1.00 79.38 85 ALA A N 1
ATOM 640 C CA . ALA A 1 85 ? 19.804 -17.728 -12.359 1.00 79.38 85 ALA A CA 1
ATOM 641 C C . ALA A 1 85 ? 18.390 -17.838 -11.764 1.00 79.38 85 ALA A C 1
ATOM 643 O O . ALA A 1 85 ? 17.946 -18.931 -11.430 1.00 79.38 85 ALA A O 1
ATOM 644 N N . THR A 1 86 ? 17.673 -16.718 -11.619 1.00 78.88 86 THR A N 1
ATOM 645 C CA . THR A 1 86 ? 16.340 -16.688 -10.987 1.00 78.88 86 THR A CA 1
ATOM 646 C C . THR A 1 86 ? 15.207 -16.384 -11.964 1.00 78.88 86 THR A C 1
ATOM 648 O O . THR A 1 86 ? 14.040 -16.472 -11.585 1.00 78.88 86 THR A O 1
ATOM 651 N N . GLY A 1 87 ? 15.526 -15.980 -13.198 1.00 80.31 87 GLY A N 1
ATOM 652 C CA . GLY A 1 87 ? 14.560 -15.508 -14.193 1.00 80.31 87 GLY A CA 1
ATOM 653 C C . GLY A 1 87 ? 13.858 -14.201 -13.806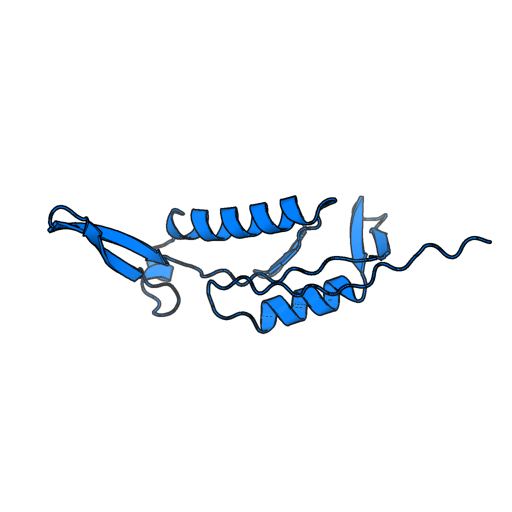 1.00 80.31 87 GLY A C 1
ATOM 654 O O . GLY A 1 87 ? 12.908 -13.793 -14.470 1.00 80.31 87 GLY A O 1
ATOM 655 N N . ARG A 1 88 ? 14.287 -13.540 -12.722 1.00 80.12 88 ARG A N 1
ATOM 656 C CA . ARG A 1 88 ? 13.650 -12.324 -12.203 1.00 80.12 88 ARG A CA 1
ATOM 657 C C . ARG A 1 88 ? 14.329 -11.073 -12.739 1.00 80.12 88 ARG A C 1
ATOM 659 O O . ARG A 1 88 ? 15.547 -11.024 -12.902 1.00 80.12 88 ARG A O 1
ATOM 666 N N . VAL A 1 89 ? 13.520 -10.046 -12.979 1.00 81.69 89 VAL A N 1
ATOM 667 C CA . VAL A 1 89 ? 13.988 -8.717 -13.375 1.00 81.69 89 VAL A CA 1
ATOM 668 C C . VAL A 1 89 ? 14.285 -7.910 -12.118 1.00 81.69 89 VAL A C 1
ATOM 670 O O . VAL A 1 89 ? 13.370 -7.557 -11.378 1.00 81.69 89 VAL A O 1
ATOM 673 N N . SER A 1 90 ? 15.554 -7.584 -11.901 1.00 80.00 90 SER A N 1
ATOM 674 C CA . SER A 1 90 ? 15.970 -6.644 -10.868 1.00 80.00 90 SER A CA 1
ATOM 675 C C . SER A 1 90 ? 15.976 -5.227 -11.432 1.00 80.00 90 SER A C 1
ATOM 677 O O . SER A 1 90 ? 16.669 -4.928 -12.407 1.00 80.00 90 SER A O 1
ATOM 679 N N . TYR A 1 91 ? 15.225 -4.339 -10.791 1.00 80.06 91 TYR A N 1
ATOM 680 C CA . TYR A 1 91 ? 15.186 -2.922 -11.135 1.00 80.06 91 TYR A CA 1
ATOM 681 C C . TYR A 1 91 ? 16.242 -2.174 -10.329 1.00 80.06 91 TYR A C 1
ATOM 683 O O . TYR A 1 91 ? 16.309 -2.309 -9.111 1.00 80.06 91 TYR A O 1
ATOM 691 N N . ARG A 1 92 ? 17.084 -1.385 -10.998 1.00 76.44 92 ARG A N 1
ATOM 692 C CA . ARG A 1 92 ? 18.080 -0.519 -10.359 1.00 76.44 92 ARG A CA 1
ATOM 693 C C . ARG A 1 92 ? 18.026 0.875 -10.966 1.00 76.44 92 ARG A C 1
ATOM 695 O O . ARG A 1 92 ? 17.770 1.050 -12.155 1.00 76.44 92 ARG A O 1
ATOM 702 N N . GLY A 1 93 ? 18.300 1.887 -10.153 1.00 80.44 93 GLY A N 1
ATOM 703 C CA . GLY A 1 93 ? 18.399 3.261 -10.632 1.00 80.44 93 GLY A CA 1
ATOM 704 C C 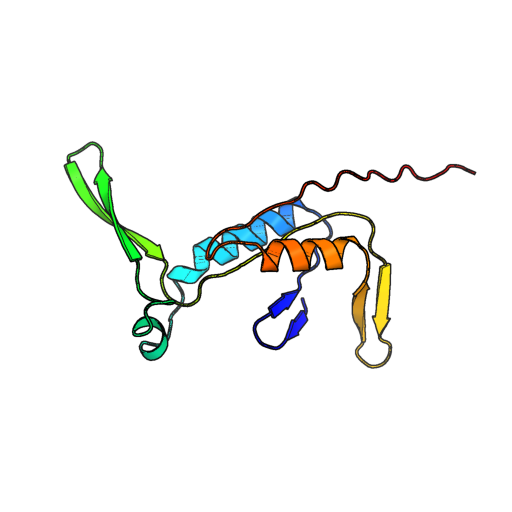. GLY A 1 93 ? 18.059 4.298 -9.575 1.00 80.44 93 GLY A C 1
ATOM 705 O O . GLY A 1 93 ? 17.663 3.978 -8.454 1.00 80.44 93 GLY A O 1
ATOM 706 N N . ARG A 1 94 ? 18.199 5.570 -9.960 1.00 81.94 94 ARG A N 1
ATOM 707 C CA . ARG A 1 94 ? 17.919 6.716 -9.080 1.00 81.94 94 ARG A CA 1
ATOM 708 C C . ARG A 1 94 ? 16.468 6.733 -8.595 1.00 81.94 94 ARG A C 1
ATOM 710 O O . ARG A 1 94 ? 16.249 7.053 -7.434 1.00 81.94 94 ARG A O 1
ATOM 717 N N . VAL A 1 95 ? 15.531 6.322 -9.452 1.00 83.62 95 VAL A N 1
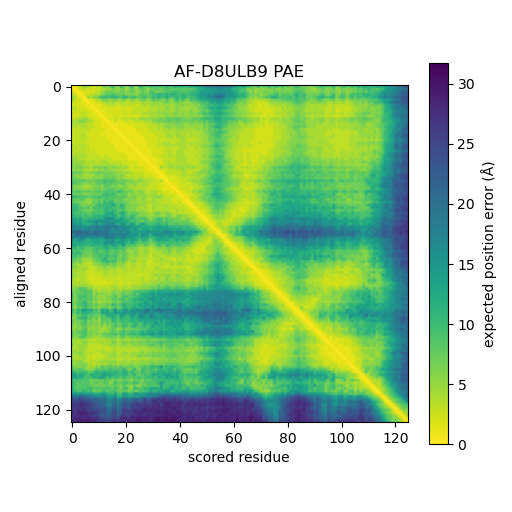ATOM 718 C CA . VAL A 1 95 ? 14.093 6.236 -9.148 1.00 83.62 95 VAL A CA 1
ATOM 719 C C . VAL A 1 95 ? 13.828 5.280 -7.983 1.00 83.62 95 VAL A C 1
ATOM 721 O O . VAL A 1 95 ? 13.133 5.625 -7.038 1.00 83.62 95 VAL A O 1
ATOM 724 N N . MET A 1 96 ? 14.467 4.104 -7.976 1.00 82.31 96 MET A N 1
ATOM 725 C CA . MET A 1 96 ? 14.330 3.144 -6.873 1.00 82.31 96 MET A CA 1
ATOM 726 C C . MET A 1 96 ? 14.892 3.705 -5.559 1.00 82.31 96 MET A C 1
ATOM 728 O O . MET A 1 96 ? 14.263 3.591 -4.509 1.00 82.31 96 MET A O 1
ATOM 732 N N . ASN A 1 97 ? 16.070 4.336 -5.614 1.00 85.44 97 ASN A N 1
ATOM 733 C CA . ASN A 1 97 ? 16.691 4.930 -4.428 1.00 85.44 97 ASN A CA 1
ATOM 734 C C . ASN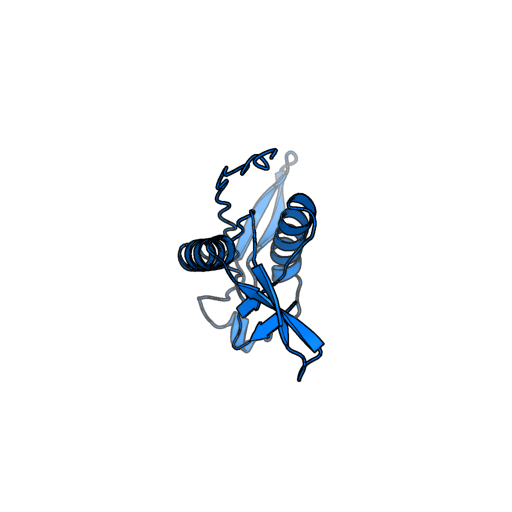 A 1 97 ? 15.845 6.077 -3.854 1.00 85.44 97 ASN A C 1
ATOM 736 O O . ASN A 1 97 ? 15.776 6.227 -2.636 1.00 85.44 97 ASN A O 1
ATOM 740 N N . ARG A 1 98 ? 15.193 6.869 -4.712 1.00 84.81 98 ARG A N 1
ATOM 741 C CA . ARG A 1 98 ? 14.240 7.908 -4.304 1.00 84.81 98 ARG A CA 1
ATOM 742 C C . ARG A 1 98 ? 12.981 7.307 -3.696 1.00 84.81 98 ARG A C 1
ATOM 744 O O . ARG A 1 98 ? 12.683 7.629 -2.553 1.00 84.81 98 ARG A O 1
ATOM 751 N N . ALA A 1 99 ? 12.326 6.367 -4.377 1.00 84.69 99 ALA A N 1
ATOM 752 C CA . ALA A 1 99 ? 11.144 5.673 -3.861 1.00 84.69 99 ALA A CA 1
ATOM 753 C C . ALA A 1 99 ? 11.385 5.059 -2.470 1.00 84.69 99 ALA A C 1
ATOM 755 O O . ALA A 1 99 ? 10.565 5.222 -1.569 1.00 84.69 99 ALA A O 1
ATOM 756 N N . SER A 1 100 ? 12.547 4.431 -2.258 1.00 83.44 100 SER A N 1
ATOM 757 C CA . SER A 1 100 ? 12.941 3.885 -0.953 1.00 83.44 100 SER A CA 1
ATOM 758 C C . SER A 1 100 ? 13.092 4.969 0.127 1.00 83.44 100 SER A C 1
ATOM 760 O O . SER A 1 100 ? 12.597 4.808 1.246 1.00 83.44 100 SER A O 1
ATOM 762 N N . ARG A 1 101 ? 13.709 6.114 -0.199 1.00 85.19 101 ARG A N 1
ATOM 763 C CA . ARG A 1 101 ? 13.823 7.252 0.731 1.00 85.19 101 ARG A CA 1
ATOM 764 C C . ARG A 1 101 ? 12.460 7.843 1.072 1.00 85.19 101 ARG A C 1
ATOM 766 O O . ARG A 1 101 ? 12.200 8.077 2.246 1.00 85.19 101 ARG A O 1
ATOM 773 N N . ILE A 1 102 ? 11.592 8.009 0.075 1.00 84.56 102 ILE A N 1
ATOM 774 C CA . ILE A 1 102 ? 10.222 8.506 0.243 1.00 84.56 102 ILE A CA 1
ATOM 775 C C . ILE A 1 102 ? 9.430 7.574 1.169 1.00 84.56 102 ILE A C 1
ATOM 777 O O . ILE A 1 102 ? 8.820 8.032 2.135 1.00 84.56 102 ILE A O 1
ATOM 781 N N . ALA A 1 103 ? 9.506 6.258 0.936 1.00 83.31 103 ALA A N 1
ATOM 782 C CA . ALA A 1 103 ? 8.874 5.252 1.789 1.00 83.31 103 ALA A CA 1
ATOM 783 C C . ALA A 1 103 ? 9.416 5.300 3.229 1.00 83.31 103 ALA A C 1
ATOM 785 O O . ALA A 1 103 ? 8.660 5.169 4.190 1.00 83.31 103 ALA A O 1
ATOM 786 N N . SER A 1 104 ? 10.721 5.535 3.386 1.00 81.19 104 SER A N 1
ATOM 787 C CA . SER A 1 104 ? 11.374 5.636 4.696 1.00 81.19 104 SER A CA 1
ATOM 788 C C . SER A 1 104 ? 10.924 6.887 5.459 1.00 81.19 104 SER A C 1
ATOM 790 O O . SER A 1 104 ? 10.628 6.798 6.653 1.00 81.19 104 SER A O 1
ATOM 792 N N . SER A 1 105 ? 10.801 8.025 4.767 1.00 81.94 105 SER A N 1
ATOM 793 C CA . SER A 1 105 ? 10.345 9.298 5.339 1.00 81.94 105 SER A CA 1
ATOM 794 C C . SER A 1 105 ? 8.838 9.373 5.585 1.00 81.94 105 SER A C 1
ATOM 796 O O . SER A 1 105 ? 8.400 10.236 6.339 1.00 81.94 105 SER A O 1
ATOM 798 N N . ALA A 1 106 ? 8.041 8.501 4.960 1.00 78.31 106 ALA A N 1
ATOM 799 C CA . ALA A 1 106 ? 6.588 8.512 5.104 1.00 78.31 106 ALA A CA 1
ATOM 800 C C . ALA A 1 106 ? 6.167 8.346 6.569 1.00 78.31 106 ALA A C 1
ATOM 802 O O . ALA A 1 106 ? 6.729 7.521 7.291 1.00 78.31 106 ALA A O 1
ATOM 803 N N . SER A 1 107 ? 5.151 9.080 7.019 1.00 73.69 107 SER A N 1
ATOM 804 C CA . SER A 1 107 ? 4.504 8.721 8.279 1.00 73.69 107 SER A CA 1
ATOM 805 C C . SER A 1 107 ? 3.634 7.477 8.088 1.00 73.69 107 SER A C 1
ATOM 807 O O . SER A 1 107 ? 3.281 7.092 6.972 1.00 73.69 107 SER A O 1
ATOM 809 N N . SER A 1 108 ? 3.313 6.824 9.194 1.00 69.12 108 SER A N 1
ATOM 810 C CA . SER A 1 108 ? 2.512 5.605 9.217 1.00 69.12 108 SER A CA 1
ATOM 811 C C . SER A 1 108 ? 1.132 5.842 8.588 1.00 69.12 108 SER A C 1
ATOM 813 O O . SER A 1 108 ? 0.411 6.734 9.030 1.00 69.12 108 SER A O 1
ATOM 815 N N . GLY A 1 109 ? 0.775 5.089 7.542 1.00 63.09 109 GLY A N 1
ATOM 816 C CA . GLY A 1 109 ? -0.486 5.269 6.809 1.00 63.09 109 GLY A CA 1
ATOM 817 C C . GLY A 1 109 ? -0.482 6.392 5.763 1.00 63.09 109 GLY A C 1
ATOM 818 O O . GLY A 1 109 ? -1.518 6.655 5.159 1.00 63.09 109 GLY A O 1
ATOM 819 N N . GLN A 1 110 ? 0.656 7.051 5.516 1.00 71.56 110 GLN A N 1
ATOM 820 C CA . GLN A 1 110 ? 0.796 8.028 4.435 1.00 71.56 110 GLN A CA 1
ATOM 821 C C . GLN A 1 110 ? 1.448 7.414 3.196 1.00 71.56 110 GLN A C 1
ATOM 823 O O . GLN A 1 110 ? 2.315 6.541 3.278 1.00 71.56 110 GLN A O 1
ATOM 828 N N . ILE A 1 111 ? 1.059 7.944 2.036 1.00 72.44 111 ILE A N 1
ATOM 829 C CA . ILE A 1 111 ? 1.641 7.609 0.736 1.00 72.44 111 ILE A CA 1
ATOM 830 C C . ILE A 1 111 ? 2.218 8.896 0.129 1.00 72.44 111 ILE A C 1
ATOM 832 O O . ILE A 1 111 ? 1.566 9.530 -0.704 1.00 72.44 111 ILE A O 1
ATOM 836 N N . PRO A 1 112 ? 3.400 9.357 0.574 1.00 67.75 112 PRO A N 1
ATOM 837 C CA . PRO A 1 112 ? 4.065 10.467 -0.083 1.00 67.75 112 PRO A CA 1
ATOM 838 C C . PRO A 1 112 ? 4.455 10.076 -1.512 1.00 67.75 112 PRO A C 1
ATOM 840 O O . PRO A 1 112 ? 5.007 9.004 -1.774 1.00 67.75 112 PRO A O 1
ATOM 843 N N . LEU A 1 113 ? 4.139 10.972 -2.441 1.00 68.94 113 LEU A N 1
ATOM 844 C CA . LEU A 1 113 ? 4.469 10.864 -3.855 1.00 68.94 113 LEU A CA 1
ATOM 845 C C . LEU A 1 113 ? 5.446 11.987 -4.180 1.00 68.94 113 LEU A C 1
ATOM 847 O O . LEU A 1 113 ? 5.144 13.154 -3.923 1.00 68.94 113 LEU A O 1
ATOM 851 N N . GLU A 1 114 ? 6.596 11.654 -4.755 1.00 66.62 114 GLU A N 1
ATOM 852 C CA . GLU A 1 114 ? 7.483 12.665 -5.324 1.00 66.62 114 GLU A CA 1
ATOM 853 C C . GLU A 1 114 ? 7.289 12.675 -6.838 1.00 66.62 114 GLU A C 1
ATOM 855 O O . GLU A 1 114 ? 7.484 11.671 -7.521 1.00 66.62 114 GLU A O 1
ATOM 860 N N . PHE A 1 115 ? 6.892 13.825 -7.379 1.00 57.00 115 PHE A N 1
ATOM 861 C CA . PHE A 1 115 ? 6.814 14.022 -8.821 1.00 57.00 115 PHE A CA 1
ATOM 862 C C . PHE A 1 115 ? 8.180 14.488 -9.326 1.00 57.00 115 PHE A C 1
ATOM 864 O O . PHE A 1 115 ? 8.403 15.666 -9.603 1.00 57.00 115 PHE A O 1
ATOM 871 N N . GLY A 1 116 ? 9.119 13.546 -9.422 1.00 54.16 116 GLY A N 1
ATOM 872 C CA . GLY A 1 116 ? 10.436 13.761 -10.008 1.00 54.16 116 GLY A CA 1
ATOM 873 C C . GLY A 1 116 ? 10.351 13.908 -11.526 1.00 54.16 116 GLY A C 1
ATOM 874 O O . GLY A 1 116 ? 10.702 12.994 -12.265 1.00 54.16 116 GLY A O 1
ATOM 875 N N . GLY A 1 117 ? 9.894 15.064 -12.008 1.00 47.81 117 GLY A N 1
ATOM 876 C CA . GLY A 1 117 ? 9.866 15.402 -13.428 1.00 47.81 117 GLY A CA 1
ATOM 877 C C . GLY A 1 117 ? 11.267 15.412 -14.044 1.00 47.81 117 GLY A C 1
ATOM 878 O O . GLY A 1 117 ? 11.949 16.429 -14.054 1.00 47.81 117 GLY A O 1
ATOM 879 N N . ALA A 1 118 ? 11.687 14.286 -14.609 1.00 44.62 118 ALA A N 1
ATOM 880 C CA . ALA A 1 118 ? 12.716 14.246 -15.633 1.00 44.62 118 ALA A CA 1
ATOM 881 C C . ALA A 1 118 ? 12.155 13.459 -16.815 1.00 44.62 118 ALA A C 1
ATOM 883 O O . ALA A 1 118 ? 12.452 12.281 -17.011 1.00 44.62 118 ALA A O 1
ATOM 884 N N . CYS A 1 119 ? 11.325 14.139 -17.608 1.00 42.69 119 CYS A N 1
ATOM 885 C CA . CYS A 1 119 ? 11.143 13.783 -19.006 1.00 42.69 119 CYS A CA 1
ATOM 886 C C . CYS A 1 119 ? 12.519 13.946 -19.669 1.00 42.69 119 CYS A C 1
ATOM 888 O O . CYS A 1 119 ? 12.879 15.030 -20.123 1.00 42.69 119 CYS A O 1
ATOM 890 N N . SER A 1 120 ? 13.356 12.907 -19.619 1.00 48.56 120 SER A N 1
ATOM 891 C CA . SER A 1 120 ? 14.544 12.850 -20.458 1.00 48.56 120 SER A CA 1
ATOM 892 C C . SER A 1 120 ? 14.037 12.696 -21.883 1.00 48.56 120 SER A C 1
ATOM 894 O O . SER A 1 120 ? 13.660 11.599 -22.297 1.00 48.56 120 SER A O 1
ATOM 896 N N . THR A 1 121 ? 13.969 13.810 -22.604 1.00 42.28 121 THR A N 1
ATOM 897 C CA . THR A 1 121 ? 13.787 13.817 -24.050 1.00 42.28 121 THR A CA 1
ATOM 898 C C . THR A 1 121 ? 14.786 12.837 -24.677 1.00 42.28 121 THR A C 1
ATOM 900 O O . THR A 1 121 ? 15.969 12.853 -24.314 1.00 42.28 121 THR A O 1
ATOM 903 N N . PRO A 1 122 ? 14.356 11.949 -25.589 1.00 44.81 122 PRO A N 1
ATOM 904 C CA . PRO A 1 122 ? 15.303 11.158 -26.354 1.00 44.81 122 PRO A CA 1
ATOM 905 C C . PRO A 1 122 ? 16.131 12.129 -27.202 1.00 44.81 122 PRO A C 1
ATOM 907 O O . PRO A 1 122 ? 15.583 12.866 -28.019 1.00 44.81 122 PRO A O 1
ATOM 910 N N . LYS A 1 123 ? 17.453 12.163 -26.985 1.00 43.94 123 LYS A N 1
ATOM 911 C CA . LYS A 1 123 ? 18.382 12.826 -27.908 1.00 43.94 123 LYS A CA 1
ATOM 912 C C . LYS A 1 123 ? 18.220 12.157 -29.275 1.00 43.94 123 LYS A C 1
ATOM 914 O O . LYS A 1 123 ? 18.630 11.006 -29.433 1.00 43.94 123 LYS A O 1
ATOM 919 N N . SER A 1 124 ? 17.607 12.855 -30.231 1.00 43.66 124 SER A N 1
ATOM 920 C CA . SER A 1 124 ? 17.692 12.478 -31.638 1.00 43.66 124 SER A CA 1
ATOM 921 C C . SER A 1 124 ? 19.153 12.588 -32.072 1.00 43.66 124 SER A C 1
ATOM 923 O O . SER A 1 124 ? 19.832 13.558 -31.728 1.00 43.66 124 SER A O 1
ATOM 925 N N . ARG A 1 125 ? 19.626 11.543 -32.751 1.00 43.91 125 ARG A N 1
ATOM 926 C CA . ARG A 1 125 ? 20.888 11.545 -33.494 1.00 43.91 125 ARG A CA 1
ATOM 927 C C . ARG A 1 125 ? 20.875 12.588 -34.600 1.00 43.91 125 ARG A C 1
ATOM 929 O O . ARG A 1 125 ? 19.768 12.860 -35.113 1.00 43.91 125 ARG A O 1
#

Radius of gyration: 18.85 Å; Cα contacts (8 Å, |Δi|>4): 171; chains: 1; bounding box: 50×33×55 Å

Secondary structure (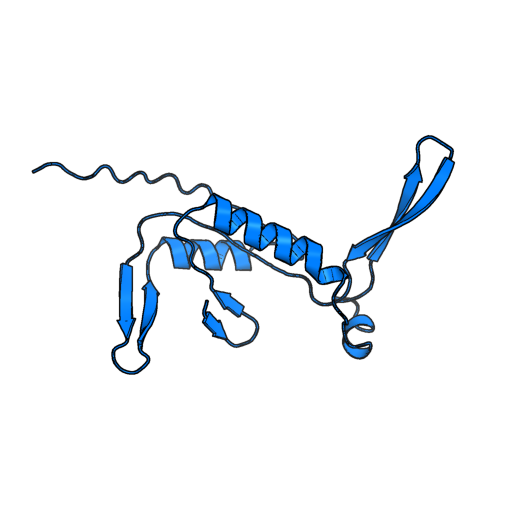DSSP, 8-state):
-EEETTEEE---SSHHHHHHHHHHHHHHGGGS---HHHHTSGGG--EEEEEEPTTS-EEEEEEE-SSPP---B--S--EEEEETTTTEEEEESHHHHHHHHHHHHPPTT---B------------